Protein AF-A0A6L7X4L1-F1 (afdb_monomer_lite)

Foldseek 3Di:
DKAADQDWAAAPVGWIKTFGIWDWDCDPDQWIKIKTWMDGDPDIAIEIETHGPCVCVVLVHPVSVVVVGVVVVSVCVNVVDPDHHHYHYDDDPPPDDDDPDDDPPDPDDDDDD

Secondary structure (DSSP, 8-state):
-EEEEEEEEE-TTS-EEEEEEEEEE--SSSEEEEEEEEEETTEEEEEEEEEETTHHHHH-SHHHHHHHHHHHHHHHHHTT---TTEEEEPPPTTSS---------PPP-----

Sequence (113 aa):
MIRLLGELHRTRDGRQFAIDFAQIIPSTGAYDLVLFGLRHAETEFSMGVAFPQDSASTWGAHEALVREGLGQIRTELERGNTEDGSLVEIPSATWGGWRPSYRFSVPSKTRYA

Radius of gyration: 15.18 Å; chains: 1; bounding box: 40×41×39 Å

pLDDT: mean 77.28, std 19.9, range [34.25, 95.62]

Structure (mmCIF, N/CA/C/O backbone):
data_AF-A0A6L7X4L1-F1
#
_entry.id   AF-A0A6L7X4L1-F1
#
loop_
_atom_site.group_PDB
_atom_site.id
_atom_site.type_symbol
_atom_site.label_atom_id
_atom_site.label_alt_id
_atom_site.label_comp_id
_atom_site.label_asym_id
_atom_site.label_entity_id
_atom_site.label_seq_id
_atom_site.pdbx_PDB_ins_code
_atom_site.Cartn_x
_atom_site.Cartn_y
_atom_site.Cartn_z
_atom_site.occupancy
_atom_site.B_iso_or_equiv
_atom_site.auth_seq_id
_atom_site.auth_comp_id
_atom_site.auth_asym_id
_atom_site.auth_atom_id
_atom_site.pdbx_PDB_model_num
ATOM 1 N N . MET A 1 1 ? -1.794 -9.188 -11.131 1.00 72.81 1 MET A N 1
ATOM 2 C CA . MET A 1 1 ? -1.486 -10.373 -10.288 1.00 72.81 1 MET A CA 1
ATOM 3 C C . MET A 1 1 ? -1.776 -10.012 -8.837 1.00 72.81 1 MET A C 1
ATOM 5 O O . MET A 1 1 ? -1.355 -8.933 -8.440 1.00 72.81 1 MET A O 1
ATOM 9 N N . ILE A 1 2 ? -2.508 -10.845 -8.085 1.00 81.00 2 ILE A N 1
ATOM 10 C CA . ILE A 1 2 ? -2.828 -10.606 -6.661 1.00 81.00 2 ILE A CA 1
ATOM 11 C C . ILE A 1 2 ? -1.883 -11.440 -5.790 1.00 81.00 2 ILE A C 1
ATOM 13 O O . ILE A 1 2 ? -1.696 -12.628 -6.049 1.00 81.00 2 ILE A O 1
ATOM 17 N N . ARG A 1 3 ? -1.295 -10.817 -4.768 1.00 84.88 3 ARG A N 1
ATOM 18 C CA . ARG A 1 3 ? -0.422 -11.429 -3.765 1.00 84.88 3 ARG A CA 1
ATOM 19 C C . ARG A 1 3 ? -1.040 -11.232 -2.386 1.00 84.88 3 ARG A C 1
ATOM 21 O O . ARG A 1 3 ? -1.298 -10.101 -1.994 1.00 84.88 3 ARG A O 1
ATOM 28 N N . LEU A 1 4 ? -1.245 -12.316 -1.646 1.00 87.69 4 LEU A N 1
ATOM 29 C CA . LEU A 1 4 ? -1.632 -12.239 -0.238 1.00 87.69 4 LEU A CA 1
ATOM 30 C C . LEU A 1 4 ? -0.405 -11.844 0.590 1.00 87.69 4 LEU A C 1
ATOM 32 O O . LEU A 1 4 ? 0.664 -12.432 0.415 1.00 87.69 4 LEU A O 1
ATOM 36 N N . LEU A 1 5 ? -0.558 -10.833 1.443 1.00 88.31 5 LEU A N 1
ATOM 37 C CA . LEU A 1 5 ? 0.508 -10.334 2.314 1.00 88.31 5 LEU A CA 1
ATOM 38 C C . LEU A 1 5 ? 0.279 -10.777 3.759 1.00 88.31 5 LEU A C 1
ATOM 40 O O . LEU A 1 5 ? 1.184 -11.342 4.366 1.00 88.31 5 LEU A O 1
ATOM 44 N N . GLY A 1 6 ? -0.933 -10.568 4.285 1.00 87.12 6 GLY A N 1
ATOM 45 C CA . GLY A 1 6 ? -1.282 -10.925 5.663 1.00 87.12 6 GLY A CA 1
ATOM 46 C C . GLY A 1 6 ? -0.440 -10.193 6.712 1.00 87.12 6 GLY A C 1
ATOM 47 O O . GLY A 1 6 ? -0.147 -10.752 7.768 1.00 87.12 6 GLY A O 1
ATOM 48 N N . GLU A 1 7 ? -0.008 -8.967 6.417 1.00 89.75 7 GLU A N 1
ATOM 49 C CA . GLU A 1 7 ? 0.852 -8.205 7.315 1.00 89.75 7 GLU A CA 1
ATOM 50 C C . GLU A 1 7 ? 0.054 -7.344 8.292 1.00 89.75 7 GLU A C 1
ATOM 52 O O . GLU A 1 7 ? -1.003 -6.811 7.967 1.00 89.75 7 GLU A O 1
ATOM 57 N N . LEU A 1 8 ? 0.605 -7.150 9.489 1.00 93.44 8 LEU A N 1
ATOM 58 C CA . LEU A 1 8 ? 0.076 -6.222 10.480 1.00 93.44 8 LEU A CA 1
ATOM 59 C C . LEU A 1 8 ? 1.022 -5.035 10.629 1.00 93.44 8 LEU A C 1
ATOM 61 O O . LEU A 1 8 ? 2.209 -5.202 10.915 1.00 93.44 8 LEU A O 1
ATOM 65 N N . HIS A 1 9 ? 0.483 -3.830 10.488 1.00 93.56 9 HIS A N 1
ATOM 66 C CA . HIS A 1 9 ? 1.192 -2.592 10.760 1.00 93.56 9 HIS A CA 1
ATOM 67 C C . HIS A 1 9 ? 0.562 -1.885 11.956 1.00 93.56 9 HIS A C 1
ATOM 69 O O . HIS A 1 9 ? -0.636 -1.608 11.973 1.00 93.56 9 HIS A O 1
ATOM 75 N N . ARG A 1 10 ? 1.381 -1.587 12.965 1.00 95.19 10 ARG A N 1
ATOM 76 C CA . ARG A 1 10 ? 0.986 -0.767 14.106 1.00 95.19 10 ARG A CA 1
ATOM 77 C C . ARG A 1 10 ? 1.659 0.591 13.985 1.00 95.19 10 ARG A C 1
ATOM 79 O O . ARG A 1 10 ? 2.886 0.646 13.944 1.00 95.19 10 ARG A O 1
ATOM 86 N N . THR A 1 11 ? 0.859 1.645 13.943 1.00 93.31 11 THR A N 1
ATOM 87 C CA . THR A 1 11 ? 1.340 3.026 13.887 1.00 93.31 11 THR A CA 1
ATOM 88 C C . THR A 1 11 ? 1.840 3.485 15.254 1.00 93.31 11 THR A C 1
ATOM 90 O O . THR A 1 11 ? 1.513 2.899 16.295 1.00 93.31 11 THR A O 1
ATOM 93 N N . ARG A 1 12 ? 2.616 4.573 15.285 1.00 91.00 12 ARG A N 1
ATOM 94 C CA . ARG A 1 12 ? 3.171 5.140 16.529 1.00 91.00 12 ARG A CA 1
ATOM 95 C C . ARG A 1 12 ? 2.113 5.602 17.526 1.00 91.00 12 ARG A C 1
ATOM 97 O O . ARG A 1 12 ? 2.352 5.550 18.728 1.00 91.00 12 ARG A O 1
ATOM 104 N N . ASP A 1 13 ? 0.959 6.042 17.036 1.00 91.56 13 ASP A N 1
ATOM 105 C CA . ASP A 1 13 ? -0.190 6.436 17.860 1.00 91.56 13 ASP A CA 1
ATOM 106 C C . ASP A 1 13 ? -1.006 5.237 18.386 1.00 91.56 13 ASP A C 1
ATOM 108 O O . ASP A 1 13 ? -1.942 5.413 19.162 1.00 91.56 13 ASP A O 1
ATOM 112 N N . GLY A 1 14 ? -0.628 4.010 18.011 1.00 92.19 14 GLY A N 1
ATOM 113 C CA . GLY A 1 14 ? -1.196 2.773 18.529 1.00 92.19 14 GLY A CA 1
ATOM 114 C C . GLY A 1 14 ? -2.304 2.149 17.683 1.00 92.19 14 GLY A C 1
ATOM 115 O O . GLY A 1 14 ? -2.763 1.070 18.062 1.00 92.19 14 GLY A O 1
ATOM 116 N N . ARG A 1 15 ? -2.706 2.753 16.555 1.00 93.88 15 ARG A N 1
ATOM 117 C CA . ARG A 1 15 ? -3.663 2.138 15.616 1.00 93.88 15 ARG A CA 1
ATOM 118 C C . ARG A 1 15 ? -3.049 0.909 14.944 1.00 93.88 15 ARG A C 1
ATOM 120 O O . ARG A 1 15 ? -1.837 0.824 14.749 1.00 93.88 15 ARG A O 1
ATOM 127 N N . GLN A 1 16 ? -3.892 -0.063 14.610 1.00 95.62 16 GLN A N 1
ATOM 128 C CA . GLN A 1 16 ? -3.466 -1.333 14.027 1.00 95.62 16 GLN A CA 1
ATOM 129 C C . GLN A 1 16 ? -4.199 -1.585 12.715 1.00 95.62 16 GLN A C 1
ATOM 131 O O . GLN A 1 16 ? -5.426 -1.626 12.676 1.00 95.62 16 GLN A O 1
ATOM 136 N N . PHE A 1 17 ? -3.422 -1.794 11.661 1.00 95.19 17 PHE A N 1
ATOM 137 C CA . PHE A 1 17 ? -3.894 -2.023 10.308 1.00 95.19 17 PHE A CA 1
ATOM 138 C C . PHE A 1 17 ? -3.469 -3.412 9.847 1.00 95.19 17 PHE A C 1
ATOM 140 O O . PHE A 1 17 ? -2.307 -3.792 10.010 1.00 95.19 17 PHE A O 1
ATOM 147 N N . ALA A 1 18 ? -4.397 -4.162 9.265 1.00 95.62 18 ALA A N 1
ATOM 148 C CA . ALA A 1 18 ? -4.076 -5.348 8.485 1.00 95.62 18 ALA A CA 1
ATOM 149 C C . ALA A 1 18 ? -3.896 -4.945 7.020 1.00 95.62 18 ALA A C 1
ATOM 151 O O . ALA A 1 18 ? -4.686 -4.171 6.489 1.00 95.62 18 ALA A O 1
ATOM 152 N N . ILE A 1 19 ? -2.843 -5.450 6.387 1.00 94.94 19 ILE A N 1
ATOM 153 C CA . ILE A 1 19 ? -2.558 -5.295 4.962 1.00 94.94 19 ILE A CA 1
ATOM 154 C C . ILE A 1 19 ? -2.705 -6.690 4.361 1.00 94.94 19 ILE A C 1
ATOM 156 O O . ILE A 1 19 ? -1.805 -7.530 4.446 1.00 94.94 19 ILE A O 1
ATOM 160 N N . ASP A 1 20 ? -3.891 -6.965 3.827 1.00 92.75 20 ASP A N 1
ATOM 161 C CA . ASP A 1 20 ? -4.328 -8.323 3.510 1.00 92.75 20 ASP A CA 1
ATOM 162 C C . ASP A 1 20 ? -3.737 -8.803 2.176 1.00 92.75 20 ASP A C 1
ATOM 164 O O . ASP A 1 20 ? -3.239 -9.929 2.069 1.00 92.75 20 ASP A O 1
ATOM 168 N N . PHE A 1 21 ? -3.721 -7.935 1.162 1.00 92.38 21 PHE A N 1
ATOM 169 C CA . PHE A 1 21 ? -3.211 -8.262 -0.167 1.00 92.38 21 PHE A CA 1
ATOM 170 C C . PHE A 1 21 ? -2.594 -7.056 -0.875 1.00 92.38 21 PHE A C 1
ATOM 172 O O . PHE A 1 21 ? -2.899 -5.906 -0.566 1.00 92.38 21 PHE A O 1
ATOM 179 N N . ALA A 1 22 ? -1.762 -7.343 -1.874 1.00 92.44 22 ALA A N 1
ATOM 180 C CA . ALA A 1 22 ? -1.304 -6.394 -2.873 1.00 92.44 22 ALA A CA 1
ATOM 181 C C . ALA A 1 22 ? -1.645 -6.897 -4.278 1.00 92.44 22 ALA A C 1
ATOM 183 O O . ALA A 1 22 ? -1.447 -8.070 -4.597 1.00 92.44 22 ALA A O 1
ATOM 184 N N . GLN A 1 23 ? -2.130 -6.017 -5.142 1.00 90.19 23 GLN A N 1
ATOM 185 C CA . GLN A 1 23 ? -2.413 -6.311 -6.535 1.00 90.19 23 GLN A CA 1
ATOM 186 C C . GLN A 1 23 ? -1.622 -5.374 -7.428 1.00 90.19 23 GLN A C 1
ATOM 188 O O . GLN A 1 23 ? -1.808 -4.163 -7.395 1.00 90.19 23 GLN A O 1
ATOM 193 N N . ILE A 1 24 ? -0.791 -5.955 -8.286 1.00 86.88 24 ILE A N 1
ATOM 194 C CA . ILE A 1 24 ? -0.156 -5.190 -9.353 1.00 86.88 24 ILE A CA 1
ATOM 195 C C . ILE A 1 24 ? -1.122 -5.137 -10.527 1.00 86.88 24 ILE A C 1
ATOM 197 O O . ILE A 1 24 ? -1.530 -6.186 -11.056 1.00 86.88 24 ILE A O 1
ATOM 201 N N . ILE A 1 25 ? -1.471 -3.913 -10.904 1.00 83.88 25 ILE A N 1
ATOM 202 C CA . ILE A 1 25 ? -2.181 -3.573 -12.125 1.00 83.88 25 ILE A CA 1
ATOM 203 C C . ILE A 1 25 ? -1.126 -3.038 -13.098 1.00 83.88 25 ILE A C 1
ATOM 205 O O . ILE A 1 25 ? -0.736 -1.873 -12.990 1.00 83.88 25 ILE A O 1
ATOM 209 N N . PRO A 1 26 ? -0.636 -3.881 -14.025 1.00 68.75 26 PRO A N 1
ATOM 210 C CA . PRO A 1 26 ? 0.198 -3.393 -15.113 1.00 68.75 26 PRO A CA 1
ATOM 211 C C . PRO A 1 26 ? -0.659 -2.439 -15.947 1.00 68.75 26 PRO A C 1
ATOM 213 O O . PRO A 1 26 ? -1.696 -2.851 -16.475 1.00 68.75 26 PRO A O 1
ATOM 216 N N . SER A 1 27 ? -0.292 -1.160 -16.012 1.00 65.81 27 SER A N 1
ATOM 217 C CA . SER A 1 27 ? -1.029 -0.199 -16.837 1.00 65.81 27 SER A CA 1
ATOM 218 C C . SER A 1 27 ? -0.408 -0.110 -18.231 1.00 65.81 27 SER A C 1
ATOM 220 O O . SER A 1 27 ? 0.793 -0.285 -18.417 1.00 65.81 27 SER A O 1
ATOM 222 N N . THR A 1 28 ? -1.232 0.182 -19.236 1.00 54.66 28 THR A N 1
ATOM 223 C CA . THR A 1 28 ? -0.796 0.488 -20.608 1.00 54.66 28 THR A CA 1
ATOM 224 C C . THR A 1 28 ? -0.458 1.978 -20.753 1.00 54.66 28 THR A C 1
ATOM 226 O O . THR A 1 28 ? -0.949 2.644 -21.664 1.00 54.66 28 THR A O 1
ATOM 229 N N . GLY A 1 29 ? 0.311 2.528 -19.811 1.00 64.75 29 GLY A N 1
ATOM 230 C CA . GLY A 1 29 ? 0.607 3.957 -19.703 1.00 64.75 29 GLY A CA 1
ATOM 231 C C . GLY A 1 29 ? 1.885 4.231 -18.909 1.00 64.75 29 GLY A C 1
ATOM 232 O O . GLY A 1 29 ? 2.733 3.361 -18.775 1.00 64.75 29 GLY A O 1
ATOM 233 N N . ALA A 1 30 ? 2.024 5.446 -18.373 1.00 69.69 30 ALA A N 1
ATOM 234 C CA . ALA A 1 30 ? 3.273 5.924 -17.769 1.00 69.69 30 ALA A CA 1
ATOM 235 C C . ALA A 1 30 ? 3.598 5.355 -16.371 1.00 69.69 30 ALA A C 1
ATOM 237 O O . ALA A 1 30 ? 4.679 5.641 -15.855 1.00 69.69 30 ALA A O 1
ATOM 238 N N . TYR A 1 31 ? 2.696 4.579 -15.754 1.00 75.25 31 TYR A N 1
ATOM 239 C CA . TYR A 1 31 ? 2.871 4.072 -14.389 1.00 75.25 31 TYR A CA 1
ATOM 240 C C . TYR A 1 31 ? 2.439 2.611 -14.225 1.00 75.25 31 TYR A C 1
ATOM 242 O O . TYR A 1 31 ? 1.409 2.204 -14.754 1.00 75.25 31 TYR A O 1
ATOM 250 N N . ASP A 1 32 ? 3.161 1.851 -13.410 1.00 83.62 32 ASP A N 1
ATOM 251 C CA . ASP A 1 32 ? 2.707 0.600 -12.814 1.00 83.62 32 ASP A CA 1
ATOM 252 C C . ASP A 1 32 ? 2.017 0.881 -11.478 1.00 83.62 32 ASP A C 1
ATOM 254 O O . ASP A 1 32 ? 2.561 1.556 -10.603 1.00 83.62 32 ASP A O 1
ATOM 258 N N . LEU A 1 33 ? 0.809 0.351 -11.298 1.00 86.75 33 LEU A N 1
ATOM 259 C CA . LEU A 1 33 ? 0.023 0.563 -10.086 1.00 86.75 33 LEU A CA 1
ATOM 260 C C . LEU A 1 33 ? 0.107 -0.662 -9.181 1.00 86.75 33 LEU A C 1
ATOM 262 O O . LEU A 1 33 ? -0.146 -1.787 -9.616 1.00 86.75 33 LEU A O 1
ATOM 266 N N . VAL A 1 34 ? 0.401 -0.441 -7.902 1.00 91.38 34 VAL A N 1
ATOM 267 C CA . VAL A 1 34 ? 0.279 -1.461 -6.858 1.00 91.38 3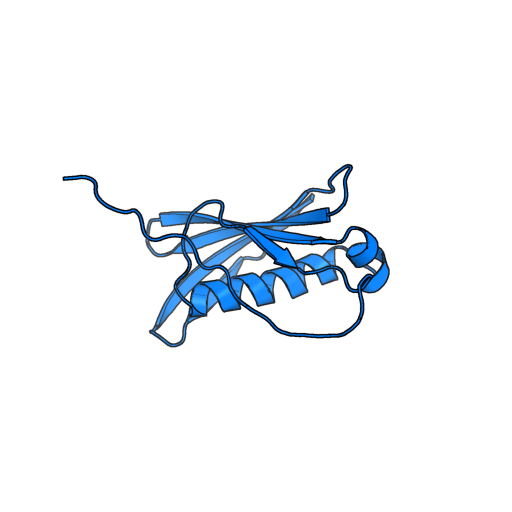4 VAL A CA 1
ATOM 268 C C . VAL A 1 34 ? -0.814 -1.038 -5.891 1.00 91.38 34 VAL A C 1
ATOM 270 O O . VAL A 1 34 ? -0.655 -0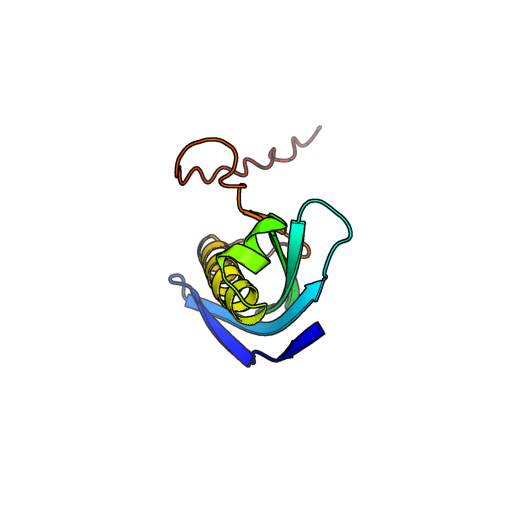.077 -5.145 1.00 91.38 34 VAL A O 1
ATOM 273 N N . LEU A 1 35 ? -1.932 -1.754 -5.918 1.00 92.75 35 LEU A N 1
ATOM 274 C CA . LEU A 1 35 ? -3.031 -1.578 -4.977 1.00 92.75 35 LEU A CA 1
ATOM 275 C C . LEU A 1 35 ? -2.816 -2.448 -3.747 1.00 92.75 35 LEU A C 1
ATOM 277 O O . LEU A 1 35 ? -2.367 -3.582 -3.871 1.00 92.75 35 LEU A O 1
ATOM 281 N N . PHE A 1 36 ? -3.198 -1.944 -2.585 1.00 94.94 36 PHE A N 1
ATOM 282 C CA . PHE A 1 36 ? -3.169 -2.642 -1.312 1.00 94.94 36 PHE A CA 1
ATOM 283 C C . PHE A 1 36 ? -4.573 -2.659 -0.721 1.00 94.94 36 PHE A C 1
ATOM 285 O O . PHE A 1 36 ? -5.230 -1.620 -0.661 1.00 94.94 36 PHE A O 1
ATOM 292 N N . GLY A 1 37 ? -5.020 -3.837 -0.294 1.00 94.00 37 GLY A N 1
ATOM 293 C CA . GLY A 1 37 ? -6.225 -3.990 0.514 1.00 94.00 37 GLY A CA 1
ATOM 294 C C . GLY A 1 37 ? -5.872 -3.886 1.989 1.00 94.00 37 GLY A C 1
ATOM 295 O O . GLY A 1 37 ? -4.982 -4.600 2.463 1.00 94.00 37 GLY A O 1
ATOM 296 N N . LEU A 1 38 ? -6.551 -2.990 2.695 1.00 95.25 38 LEU A N 1
ATOM 297 C CA . LEU A 1 38 ? -6.301 -2.672 4.089 1.00 95.25 38 LEU A CA 1
ATOM 298 C C . LEU A 1 38 ? -7.553 -2.856 4.937 1.00 95.25 38 LEU A C 1
ATOM 300 O O . LEU A 1 38 ? -8.678 -2.635 4.491 1.00 95.25 38 LEU A O 1
ATOM 304 N N . ARG A 1 39 ? -7.331 -3.181 6.207 1.00 95.00 39 ARG A N 1
ATOM 305 C CA . ARG A 1 39 ? -8.366 -3.227 7.233 1.00 95.00 39 ARG A CA 1
ATOM 306 C C . ARG A 1 39 ? -7.939 -2.522 8.497 1.00 95.00 39 ARG A C 1
ATOM 308 O O . ARG A 1 39 ? -6.808 -2.673 8.955 1.00 95.00 39 ARG A O 1
ATOM 315 N N . HIS A 1 40 ? -8.882 -1.818 9.103 1.00 92.56 40 HIS A N 1
ATOM 316 C CA . HIS A 1 40 ? -8.740 -1.222 10.421 1.00 92.56 40 HIS A CA 1
ATOM 317 C C . HIS A 1 40 ? -10.051 -1.363 11.184 1.00 92.56 40 HIS A C 1
ATOM 319 O O . HIS A 1 40 ? -11.080 -0.858 10.740 1.00 92.56 40 HIS A O 1
ATOM 325 N N . ALA A 1 41 ? -10.005 -2.015 12.348 1.00 88.00 41 ALA A N 1
ATOM 326 C CA . ALA A 1 41 ? -11.201 -2.386 13.104 1.00 88.00 41 ALA A CA 1
ATOM 327 C C . ALA A 1 41 ? -12.212 -3.149 12.218 1.00 88.00 41 ALA A C 1
ATOM 329 O O . ALA A 1 41 ? -11.899 -4.249 11.768 1.00 88.00 41 ALA A O 1
ATOM 330 N N . GLU A 1 42 ? -13.386 -2.572 11.957 1.00 87.81 42 GLU A N 1
ATOM 331 C CA . GLU A 1 42 ? -14.446 -3.159 11.121 1.00 87.81 42 GLU A CA 1
ATOM 332 C C . GLU A 1 42 ? -14.511 -2.553 9.709 1.00 87.81 42 GLU A C 1
ATOM 334 O O . GLU A 1 42 ? -15.429 -2.849 8.948 1.00 87.81 42 GLU A O 1
ATOM 339 N N . THR A 1 43 ? -13.549 -1.701 9.347 1.00 89.25 43 THR A N 1
ATOM 340 C CA . THR A 1 43 ? -13.541 -0.997 8.062 1.00 89.25 43 THR A CA 1
ATOM 341 C C . THR A 1 43 ? -12.508 -1.600 7.121 1.00 89.25 43 THR A C 1
ATOM 343 O O . THR A 1 43 ? -11.337 -1.740 7.485 1.00 89.25 43 THR A O 1
ATOM 346 N N . GLU A 1 44 ? -12.933 -1.902 5.897 1.00 94.31 44 GLU A N 1
ATOM 347 C CA . GLU A 1 44 ? -12.057 -2.264 4.781 1.00 94.31 44 GLU A CA 1
ATOM 348 C C . GLU A 1 44 ? -11.888 -1.055 3.857 1.00 94.31 44 GLU A C 1
ATOM 350 O O . GLU A 1 44 ? -12.841 -0.311 3.623 1.00 94.31 44 GLU A O 1
ATOM 355 N N . PHE A 1 45 ? -10.677 -0.843 3.356 1.00 92.69 45 PHE A N 1
ATOM 356 C CA . PHE A 1 45 ? -10.368 0.223 2.408 1.00 92.69 45 PHE A CA 1
ATOM 357 C C . PHE A 1 45 ? -9.163 -0.161 1.551 1.00 92.69 45 PHE A C 1
ATOM 359 O O . PHE A 1 45 ? -8.439 -1.115 1.837 1.00 92.69 45 PHE A O 1
ATOM 366 N N . SER A 1 46 ? -8.944 0.584 0.480 1.00 91.56 46 SER A N 1
ATOM 367 C CA . SER A 1 46 ? -7.864 0.354 -0.466 1.00 91.56 46 SER A CA 1
ATOM 368 C C . SER A 1 46 ? -6.982 1.584 -0.607 1.00 91.56 46 SER A C 1
ATOM 370 O O . SER A 1 46 ? -7.446 2.718 -0.520 1.00 91.56 46 SER A O 1
ATOM 372 N N . MET A 1 47 ? -5.693 1.362 -0.838 1.00 94.06 47 MET A N 1
ATOM 373 C CA . MET A 1 47 ? -4.751 2.426 -1.177 1.00 94.06 47 MET A CA 1
ATOM 374 C C . MET A 1 47 ? -3.840 1.964 -2.306 1.00 94.06 47 MET A C 1
ATOM 376 O O . MET A 1 47 ? -3.478 0.791 -2.385 1.00 94.06 47 MET A O 1
ATOM 380 N N . GLY A 1 48 ? -3.465 2.880 -3.187 1.00 92.19 48 GLY A N 1
ATOM 381 C CA . GLY A 1 48 ? -2.607 2.614 -4.331 1.00 92.19 48 GLY A CA 1
ATOM 382 C C . GLY A 1 48 ? -1.261 3.311 -4.227 1.00 92.19 48 GLY A C 1
ATOM 383 O O . GLY A 1 48 ? -1.149 4.404 -3.675 1.00 92.19 48 GLY A O 1
ATOM 384 N N . VAL A 1 49 ? -0.247 2.707 -4.836 1.00 91.69 49 VAL A N 1
ATOM 385 C CA . VAL A 1 49 ? 1.038 3.349 -5.115 1.00 91.69 49 VAL A CA 1
ATOM 386 C C . VAL A 1 49 ? 1.297 3.279 -6.616 1.00 91.69 49 VAL A C 1
ATOM 388 O O . VAL A 1 49 ? 1.312 2.190 -7.192 1.00 91.69 49 VAL A O 1
ATOM 391 N N . ALA A 1 50 ? 1.463 4.438 -7.250 1.00 89.69 50 ALA A N 1
ATOM 392 C CA . ALA A 1 50 ? 1.796 4.570 -8.662 1.00 89.69 50 ALA A CA 1
ATOM 393 C C . ALA A 1 50 ? 3.307 4.718 -8.826 1.00 89.69 50 ALA A C 1
ATOM 395 O O . ALA A 1 50 ? 3.906 5.690 -8.364 1.00 89.69 50 ALA A O 1
ATOM 396 N N . PHE A 1 51 ? 3.917 3.754 -9.502 1.00 86.56 51 PHE A N 1
ATOM 397 C CA . PHE A 1 51 ? 5.332 3.745 -9.834 1.00 86.56 51 PHE A CA 1
ATOM 398 C C . PHE A 1 51 ? 5.527 4.110 -11.299 1.00 86.56 51 PHE A C 1
ATOM 400 O O . PHE A 1 51 ? 4.791 3.588 -12.121 1.00 86.56 51 PHE A O 1
ATOM 407 N N . PRO A 1 52 ? 6.493 4.960 -11.665 1.00 83.50 52 PRO A N 1
ATOM 408 C CA . PRO A 1 52 ? 6.817 5.233 -13.066 1.00 83.50 52 PRO A CA 1
ATOM 409 C C . PRO A 1 52 ? 7.083 3.939 -13.846 1.00 83.50 52 PRO A C 1
ATOM 411 O O . PRO A 1 52 ? 7.648 3.008 -13.298 1.00 83.50 52 PRO A O 1
ATOM 414 N N . GLN A 1 53 ? 6.743 3.857 -15.127 1.00 73.50 53 GLN A N 1
ATOM 415 C CA . GLN A 1 53 ? 6.863 2.612 -15.907 1.00 73.50 53 GLN A CA 1
ATOM 416 C C . GLN A 1 53 ? 8.292 2.014 -15.913 1.00 73.50 53 GLN A C 1
ATOM 418 O O . GLN A 1 53 ? 8.475 0.799 -15.854 1.00 73.50 53 GLN A O 1
ATOM 423 N N . ASP A 1 54 ? 9.327 2.860 -15.889 1.00 68.88 54 ASP A N 1
ATOM 424 C CA . ASP A 1 54 ? 10.737 2.430 -15.850 1.00 68.88 54 ASP A CA 1
ATOM 425 C C . ASP A 1 54 ? 11.161 1.833 -14.492 1.00 68.88 54 ASP A C 1
ATOM 427 O O . ASP A 1 54 ? 12.262 1.285 -14.320 1.00 68.88 54 ASP A O 1
ATOM 431 N N . SER A 1 55 ? 10.297 1.934 -13.486 1.00 66.56 55 SER A N 1
ATOM 432 C CA . SER A 1 55 ? 10.532 1.417 -12.148 1.00 66.56 55 SER A CA 1
ATOM 433 C C . SER A 1 55 ? 10.603 -0.102 -12.096 1.00 66.56 55 SER A C 1
ATOM 435 O O . SER A 1 55 ? 11.437 -0.634 -11.363 1.00 66.56 55 SER A O 1
ATOM 437 N N . ALA A 1 56 ? 9.781 -0.813 -12.874 1.00 63.41 56 ALA A N 1
ATOM 438 C CA . ALA A 1 56 ? 9.828 -2.273 -12.917 1.00 63.41 56 ALA A CA 1
ATOM 439 C C . ALA A 1 56 ? 11.195 -2.778 -13.410 1.00 63.41 56 ALA A C 1
ATOM 441 O O . ALA A 1 56 ? 11.732 -3.737 -12.858 1.00 63.41 56 ALA A O 1
ATOM 442 N N . SER A 1 57 ? 11.802 -2.091 -14.385 1.00 61.88 57 SER A N 1
ATOM 443 C CA . SER A 1 57 ? 13.171 -2.368 -14.841 1.00 61.88 57 SER A CA 1
ATOM 444 C C . SER A 1 57 ? 14.237 -1.947 -13.830 1.00 61.88 57 SER A C 1
ATOM 446 O O . SER A 1 57 ? 15.206 -2.676 -13.636 1.00 61.88 57 SER A O 1
ATOM 448 N N . THR A 1 58 ? 14.052 -0.809 -13.154 1.00 63.62 58 THR A N 1
ATOM 449 C CA . THR A 1 58 ? 15.017 -0.274 -12.175 1.00 63.62 58 THR A CA 1
ATOM 450 C C . THR A 1 58 ? 15.102 -1.145 -10.924 1.00 63.62 58 THR A C 1
ATOM 452 O O . THR A 1 58 ? 16.188 -1.417 -10.418 1.00 63.62 58 THR A O 1
ATOM 455 N N . TRP A 1 59 ? 13.957 -1.609 -10.427 1.00 66.62 59 TRP A N 1
ATOM 456 C CA . TRP A 1 59 ? 13.888 -2.502 -9.273 1.00 66.62 59 TRP A CA 1
ATOM 457 C C . TRP A 1 59 ? 13.919 -3.985 -9.654 1.00 66.62 59 TRP A C 1
ATOM 459 O O . TRP A 1 59 ? 13.995 -4.845 -8.777 1.00 66.62 59 TRP A O 1
ATOM 469 N N . GLY A 1 60 ? 13.889 -4.289 -10.953 1.00 59.44 60 GLY A N 1
ATOM 470 C CA . GLY A 1 60 ? 14.144 -5.607 -11.529 1.00 59.44 60 GLY A CA 1
ATOM 471 C C . GLY A 1 60 ? 13.074 -6.674 -11.278 1.00 59.44 60 GLY A C 1
ATOM 472 O O . GLY A 1 60 ? 13.173 -7.755 -11.853 1.00 59.44 60 GLY A O 1
ATOM 473 N N . ALA A 1 61 ? 12.056 -6.420 -10.444 1.00 73.06 61 ALA A N 1
ATOM 474 C CA . ALA A 1 61 ? 10.992 -7.381 -10.161 1.00 73.06 61 ALA A CA 1
ATOM 475 C C . ALA A 1 61 ? 9.709 -6.738 -9.610 1.00 73.06 61 ALA A C 1
ATOM 477 O O . ALA A 1 61 ? 9.742 -5.833 -8.777 1.00 73.06 61 ALA A O 1
ATOM 478 N N . HIS A 1 62 ? 8.567 -7.328 -9.969 1.00 78.50 62 HIS A N 1
ATOM 479 C CA . HIS A 1 62 ? 7.248 -7.068 -9.379 1.00 78.50 62 HIS A CA 1
ATOM 480 C C . HIS A 1 62 ? 7.238 -7.150 -7.841 1.00 78.50 62 HIS A C 1
ATOM 482 O O . HIS A 1 62 ? 6.542 -6.395 -7.169 1.00 78.50 62 HIS A O 1
ATOM 488 N N . GLU A 1 63 ? 8.037 -8.049 -7.265 1.00 82.00 63 GLU A N 1
ATOM 489 C CA . GLU A 1 63 ? 8.176 -8.181 -5.813 1.00 82.00 63 GLU A CA 1
ATOM 490 C C . GLU A 1 63 ? 8.804 -6.944 -5.162 1.00 82.00 63 GLU A C 1
ATOM 492 O O . GLU A 1 63 ? 8.399 -6.548 -4.068 1.00 82.00 63 GLU A O 1
ATOM 497 N N . ALA A 1 64 ? 9.753 -6.303 -5.843 1.00 83.81 64 ALA A N 1
ATOM 498 C CA . ALA A 1 64 ? 10.364 -5.087 -5.341 1.00 83.81 64 ALA A CA 1
ATOM 499 C C . ALA A 1 64 ? 9.362 -3.922 -5.343 1.00 83.81 64 ALA A C 1
ATOM 501 O O . ALA A 1 64 ? 9.292 -3.208 -4.349 1.00 83.81 64 ALA A O 1
ATOM 502 N N . LEU A 1 65 ? 8.512 -3.800 -6.372 1.00 86.00 65 LEU A N 1
ATOM 503 C CA . LEU A 1 65 ? 7.420 -2.813 -6.399 1.00 86.00 65 LEU A CA 1
ATOM 504 C C . LEU A 1 65 ? 6.454 -2.986 -5.221 1.00 86.00 65 LEU A C 1
ATOM 506 O O . LEU A 1 65 ? 6.090 -2.012 -4.568 1.00 86.00 65 LEU A O 1
ATOM 510 N N . VAL A 1 66 ? 6.070 -4.228 -4.911 1.00 89.19 66 VAL A N 1
ATOM 511 C CA . VAL A 1 66 ? 5.201 -4.515 -3.759 1.00 89.19 66 VAL A CA 1
ATOM 512 C C . VAL A 1 66 ? 5.884 -4.129 -2.450 1.00 89.19 66 VAL A C 1
ATOM 514 O O . VAL A 1 66 ? 5.252 -3.510 -1.599 1.00 89.19 66 VAL A O 1
ATOM 517 N N . ARG A 1 67 ? 7.173 -4.448 -2.286 1.00 89.06 67 ARG A N 1
ATOM 518 C CA . ARG A 1 67 ? 7.932 -4.107 -1.075 1.00 89.06 67 ARG A CA 1
ATOM 519 C C . ARG A 1 67 ? 8.087 -2.596 -0.889 1.00 89.06 67 ARG A C 1
ATOM 521 O O . ARG A 1 67 ? 7.871 -2.102 0.215 1.00 89.06 67 ARG A O 1
ATOM 528 N N . GLU A 1 68 ? 8.440 -1.865 -1.944 1.00 89.25 68 GLU A N 1
ATOM 529 C CA . GLU A 1 68 ? 8.538 -0.402 -1.884 1.00 89.25 68 GLU A CA 1
ATOM 530 C C . GLU A 1 68 ? 7.162 0.225 -1.633 1.00 89.25 68 GLU A C 1
ATOM 532 O O . GLU A 1 68 ? 7.023 1.102 -0.780 1.00 89.25 68 GLU A O 1
ATOM 537 N N . GLY A 1 69 ? 6.121 -0.277 -2.304 1.00 90.44 69 GLY A N 1
ATOM 538 C CA . GLY A 1 69 ? 4.753 0.219 -2.156 1.00 90.44 69 GLY A CA 1
ATOM 539 C C . GLY A 1 69 ? 4.239 0.031 -0.737 1.00 90.44 69 GLY A C 1
ATOM 540 O O . GLY A 1 69 ? 3.691 0.953 -0.144 1.00 90.44 69 GLY A O 1
ATOM 541 N N . LEU A 1 70 ? 4.531 -1.118 -0.138 1.00 92.31 70 LEU A N 1
ATOM 542 C CA . LEU A 1 70 ? 4.218 -1.410 1.253 1.00 92.31 70 LEU A CA 1
ATOM 543 C C . LEU A 1 70 ? 4.876 -0.409 2.218 1.00 92.31 70 LEU A C 1
ATOM 545 O O . LEU A 1 70 ? 4.250 0.019 3.187 1.00 92.31 70 LEU A O 1
ATOM 549 N N . GLY A 1 71 ? 6.119 0.004 1.951 1.00 91.75 71 GLY A N 1
ATOM 550 C CA . GLY A 1 71 ? 6.794 1.049 2.725 1.00 91.75 71 GLY A CA 1
ATOM 551 C C . GLY A 1 71 ? 6.079 2.404 2.648 1.00 91.75 71 GLY A C 1
ATOM 552 O O . GLY A 1 71 ? 5.939 3.094 3.664 1.00 91.75 71 GLY A O 1
ATOM 553 N N . GLN A 1 72 ? 5.574 2.759 1.465 1.00 92.62 72 GLN A N 1
ATOM 554 C CA . GLN A 1 72 ? 4.808 3.991 1.246 1.00 92.62 72 GLN A CA 1
ATOM 555 C C . GLN A 1 72 ? 3.452 3.943 1.949 1.00 92.62 72 GLN A C 1
ATOM 557 O O . GLN A 1 72 ? 3.114 4.868 2.683 1.00 92.62 72 GLN A O 1
ATOM 562 N N . ILE A 1 73 ? 2.725 2.830 1.826 1.00 93.38 73 ILE A N 1
ATOM 563 C CA . ILE A 1 73 ? 1.450 2.623 2.521 1.00 93.38 73 ILE A CA 1
ATOM 564 C C . ILE A 1 73 ? 1.617 2.755 4.034 1.00 93.38 73 ILE A C 1
ATOM 566 O O . ILE A 1 73 ? 0.890 3.514 4.666 1.00 93.38 73 ILE A O 1
ATOM 570 N N . ARG A 1 74 ? 2.618 2.094 4.629 1.00 93.25 74 ARG A N 1
ATOM 571 C CA . ARG A 1 74 ? 2.903 2.232 6.068 1.00 93.25 74 ARG A CA 1
ATOM 572 C C . ARG A 1 74 ? 3.169 3.687 6.460 1.00 93.25 74 ARG A C 1
ATOM 574 O O . ARG A 1 74 ? 2.677 4.148 7.482 1.00 93.25 74 ARG A O 1
ATOM 581 N N . THR A 1 75 ? 3.902 4.428 5.631 1.00 92.94 75 THR A N 1
ATOM 582 C CA . THR A 1 75 ? 4.178 5.852 5.874 1.00 92.94 75 THR A CA 1
ATOM 583 C C . THR A 1 75 ? 2.900 6.695 5.852 1.00 92.94 75 THR A C 1
ATOM 585 O O . THR A 1 75 ? 2.737 7.582 6.689 1.00 92.94 75 THR A O 1
ATOM 588 N N . GLU A 1 76 ? 1.979 6.421 4.932 1.00 92.56 76 GLU A N 1
ATOM 589 C CA . GLU A 1 76 ? 0.691 7.115 4.866 1.00 92.56 76 GLU A CA 1
ATOM 590 C C . GLU A 1 76 ? -0.228 6.766 6.046 1.00 92.56 76 GLU A C 1
ATOM 592 O O . GLU A 1 76 ? -0.849 7.658 6.630 1.00 92.56 76 GLU A O 1
ATOM 597 N N . LEU A 1 77 ? -0.233 5.506 6.487 1.00 92.69 77 LEU A N 1
ATOM 598 C CA . LEU A 1 77 ? -0.953 5.086 7.693 1.00 92.69 77 LEU A CA 1
ATOM 599 C C . LEU A 1 77 ? -0.425 5.793 8.952 1.00 92.69 77 LEU A C 1
ATOM 601 O O . LEU A 1 77 ? -1.217 6.299 9.756 1.00 92.69 77 LEU A O 1
ATOM 605 N N . GLU A 1 78 ? 0.901 5.906 9.093 1.00 92.50 78 GLU A N 1
ATOM 606 C CA . G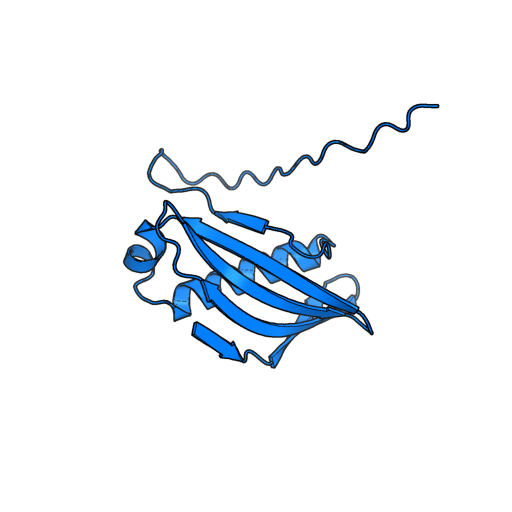LU A 1 78 ? 1.555 6.667 10.172 1.00 92.50 78 GLU A CA 1
ATOM 607 C C . GLU A 1 78 ? 1.154 8.148 10.169 1.00 92.50 78 GLU A C 1
ATOM 609 O O . GLU A 1 78 ? 1.077 8.780 11.221 1.00 92.50 78 GLU A O 1
ATOM 614 N N . ARG A 1 79 ? 0.847 8.710 8.997 1.00 90.06 79 ARG A N 1
ATOM 615 C CA . ARG A 1 79 ? 0.332 10.084 8.857 1.00 90.06 79 ARG A CA 1
ATOM 616 C C . ARG A 1 79 ? -1.166 10.203 9.102 1.00 90.06 79 ARG A C 1
ATOM 618 O O . ARG A 1 79 ? -1.682 11.314 9.177 1.00 90.06 79 ARG A O 1
ATOM 625 N N . GLY A 1 80 ? -1.856 9.076 9.232 1.00 90.81 80 GLY A N 1
ATOM 626 C CA . GLY A 1 80 ? -3.289 9.019 9.477 1.00 90.81 80 GLY A CA 1
ATOM 627 C C . GLY A 1 80 ? -4.155 8.974 8.226 1.00 90.81 80 GLY A C 1
ATOM 628 O O . GLY A 1 80 ? -5.376 9.050 8.353 1.00 90.81 80 GLY A O 1
ATOM 629 N N . ASN A 1 81 ? -3.565 8.806 7.043 1.00 89.44 81 ASN A N 1
ATOM 630 C CA . ASN A 1 81 ? -4.328 8.628 5.818 1.00 89.44 81 ASN A CA 1
ATOM 631 C C . ASN A 1 81 ? -4.993 7.242 5.819 1.00 89.44 81 ASN A C 1
ATOM 633 O O . ASN A 1 81 ? -4.327 6.218 5.937 1.00 89.44 81 ASN A O 1
ATOM 637 N N . THR A 1 82 ? -6.319 7.236 5.739 1.00 90.19 82 THR A N 1
ATOM 638 C CA . THR A 1 82 ? -7.173 6.036 5.698 1.00 90.19 82 THR A CA 1
ATOM 639 C C . THR A 1 82 ? -8.306 6.221 4.685 1.00 90.19 82 THR A C 1
ATOM 641 O O . THR A 1 82 ? -9.357 5.595 4.789 1.00 90.19 82 THR A O 1
ATOM 644 N N . GLU A 1 83 ? -8.117 7.138 3.731 1.00 89.62 83 GLU A N 1
ATOM 645 C CA . GLU A 1 83 ? -9.096 7.411 2.685 1.00 89.62 83 GLU A CA 1
ATOM 646 C C . GLU A 1 83 ? -9.096 6.267 1.665 1.00 89.62 83 GLU A C 1
ATOM 648 O O . GLU A 1 83 ? -8.055 5.918 1.103 1.00 89.62 83 GLU A O 1
ATOM 653 N N . ASP A 1 84 ? -10.269 5.679 1.436 1.00 90.25 84 ASP A N 1
ATOM 654 C CA . ASP A 1 84 ? -10.429 4.617 0.448 1.00 90.25 84 ASP A CA 1
ATOM 655 C C . ASP A 1 84 ? -10.169 5.144 -0.969 1.00 90.25 84 ASP A C 1
ATOM 657 O O . ASP A 1 84 ? -10.666 6.199 -1.366 1.00 90.25 84 ASP A O 1
ATOM 661 N N . GLY A 1 85 ? -9.361 4.407 -1.728 1.00 87.69 85 GLY A N 1
ATOM 662 C CA . GLY A 1 85 ? -8.916 4.790 -3.062 1.00 87.69 85 GLY A CA 1
ATOM 663 C C . GLY A 1 85 ? -7.794 5.830 -3.076 1.00 87.69 85 GLY A C 1
ATOM 664 O O . GLY A 1 85 ? -7.454 6.328 -4.151 1.00 87.69 85 GLY A O 1
ATOM 665 N N . SER A 1 86 ? -7.197 6.164 -1.924 1.00 89.00 86 SER A N 1
ATOM 666 C CA . SER A 1 86 ? -6.066 7.096 -1.867 1.00 89.00 86 SER A CA 1
ATOM 667 C C . SER A 1 86 ? -4.886 6.586 -2.702 1.00 89.00 86 SER A C 1
ATOM 669 O O . SER A 1 86 ? -4.530 5.408 -2.637 1.00 89.00 86 SER A O 1
ATOM 671 N N . LEU A 1 87 ? -4.272 7.474 -3.488 1.00 89.12 87 LEU A N 1
ATOM 672 C CA . LEU A 1 87 ? -3.195 7.144 -4.419 1.00 89.12 87 LEU A CA 1
ATOM 673 C C . LEU A 1 87 ? -1.927 7.935 -4.093 1.00 89.12 87 LEU A C 1
ATOM 675 O O . LEU A 1 87 ? -1.935 9.165 -4.081 1.00 89.12 87 LEU A O 1
ATOM 679 N N . VAL A 1 88 ? -0.822 7.220 -3.888 1.00 88.44 88 VAL A N 1
ATOM 680 C CA . VAL A 1 88 ? 0.514 7.792 -3.696 1.00 88.44 88 VAL A CA 1
ATOM 681 C C . VAL A 1 88 ? 1.289 7.693 -5.000 1.00 88.44 88 VAL A C 1
ATOM 683 O O . VAL A 1 88 ? 1.598 6.597 -5.460 1.00 88.44 88 VAL A O 1
ATOM 686 N N . GLU A 1 89 ? 1.636 8.828 -5.592 1.00 87.19 89 GLU A N 1
ATOM 687 C CA . GLU A 1 89 ? 2.467 8.858 -6.795 1.00 87.19 89 GLU A CA 1
ATOM 688 C C . GLU A 1 89 ? 3.952 8.960 -6.440 1.00 87.19 89 GLU A C 1
ATOM 690 O O . GLU A 1 89 ? 4.368 9.839 -5.679 1.00 87.19 89 GLU A O 1
ATOM 695 N N . ILE A 1 90 ? 4.761 8.065 -7.008 1.00 82.62 90 ILE A N 1
ATOM 696 C CA . ILE A 1 90 ? 6.216 8.116 -6.903 1.00 82.62 90 ILE A CA 1
ATOM 697 C C . ILE A 1 90 ? 6.758 8.923 -8.086 1.00 82.62 90 ILE A C 1
ATOM 699 O O . ILE A 1 90 ? 6.548 8.533 -9.234 1.00 82.62 90 ILE A O 1
ATOM 703 N N . PRO A 1 91 ? 7.462 10.042 -7.844 1.00 70.88 91 PRO A N 1
ATOM 704 C CA . PRO A 1 91 ? 7.959 10.881 -8.926 1.00 70.88 91 PRO A CA 1
ATOM 705 C C . PRO A 1 91 ? 9.001 10.142 -9.776 1.00 70.88 91 PRO A C 1
ATOM 707 O O . PRO A 1 91 ? 9.874 9.441 -9.257 1.00 70.88 91 PRO A O 1
ATOM 710 N N . SER A 1 92 ? 8.937 10.330 -11.096 1.00 61.69 92 SER A N 1
ATOM 711 C CA . SER A 1 92 ? 9.897 9.760 -12.042 1.00 61.69 92 SER A CA 1
ATOM 712 C C . SER A 1 92 ? 11.265 10.434 -11.931 1.00 61.69 92 SER A C 1
ATOM 714 O O . SER A 1 92 ? 11.379 11.655 -12.041 1.00 61.69 92 SER A O 1
ATOM 716 N N . ALA A 1 93 ? 12.329 9.639 -11.790 1.00 58.25 93 ALA A N 1
ATOM 717 C CA . ALA A 1 93 ? 13.710 10.129 -11.717 1.00 58.25 93 ALA A CA 1
ATOM 718 C C . ALA A 1 93 ? 14.229 10.767 -13.028 1.00 58.25 93 ALA A C 1
ATOM 720 O O . ALA A 1 93 ? 15.332 11.313 -13.050 1.00 58.25 93 ALA A O 1
ATOM 721 N N . THR A 1 94 ? 13.454 10.725 -14.117 1.00 50.50 94 THR A N 1
ATOM 722 C CA . THR A 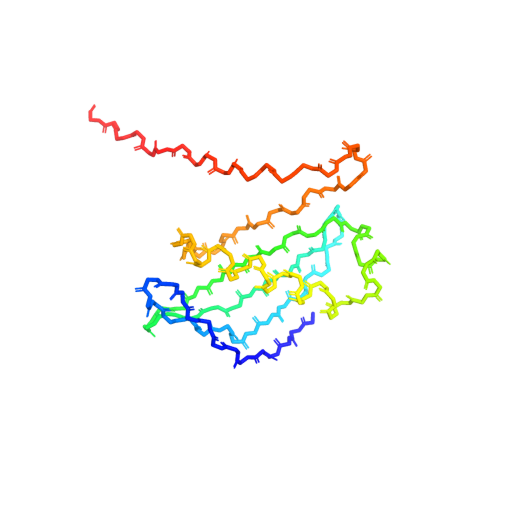1 94 ? 13.815 11.260 -15.440 1.00 50.50 94 THR A CA 1
ATOM 723 C C . THR A 1 94 ? 13.972 12.780 -15.478 1.00 50.50 94 THR A C 1
ATOM 725 O O . THR A 1 94 ? 14.663 13.276 -16.363 1.00 50.50 94 THR A O 1
ATOM 728 N N . TRP A 1 95 ? 13.454 13.527 -14.499 1.00 41.53 95 TRP A N 1
ATOM 729 C CA . TRP A 1 95 ? 13.736 14.957 -14.329 1.00 41.53 95 TRP A CA 1
ATOM 730 C C . TRP A 1 95 ? 14.500 15.224 -13.026 1.00 41.53 95 TRP A C 1
ATOM 732 O O . TRP A 1 95 ? 13.955 15.701 -12.039 1.00 41.53 95 TRP A O 1
ATOM 742 N N . GLY A 1 96 ? 15.800 14.923 -13.053 1.00 36.38 96 GLY A N 1
ATOM 743 C CA . GLY A 1 96 ? 16.821 15.683 -12.329 1.00 36.38 96 GLY A CA 1
ATOM 744 C C . GLY A 1 96 ? 16.658 15.814 -10.812 1.00 36.38 96 GLY A C 1
ATOM 745 O O . GLY A 1 96 ? 16.271 16.863 -10.307 1.00 36.38 96 GLY A O 1
ATOM 746 N N . GLY A 1 97 ? 17.145 14.808 -10.087 1.00 36.47 97 GLY A N 1
ATOM 747 C CA . GLY A 1 97 ? 17.600 14.971 -8.708 1.00 36.47 97 GLY A CA 1
ATOM 748 C C . GLY A 1 97 ? 16.603 14.500 -7.656 1.00 36.47 97 GLY A C 1
ATOM 749 O O . GLY A 1 97 ? 15.484 14.987 -7.547 1.00 36.47 97 GLY A O 1
ATOM 750 N N . TRP A 1 98 ? 17.067 13.573 -6.822 1.00 44.91 98 TRP A N 1
ATOM 751 C CA . TRP A 1 9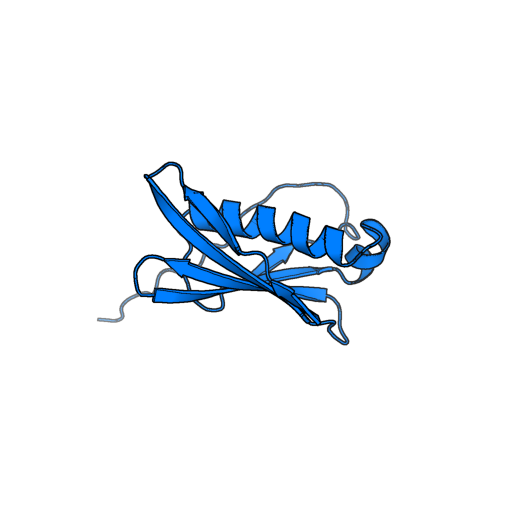8 ? 16.420 13.198 -5.572 1.00 44.91 98 TRP A CA 1
ATOM 752 C C . TRP A 1 98 ? 15.998 14.445 -4.777 1.00 44.91 98 TRP A C 1
ATOM 754 O O . TRP A 1 98 ? 16.840 15.168 -4.240 1.00 44.91 98 TRP A O 1
ATOM 764 N N . ARG A 1 99 ? 14.687 14.674 -4.663 1.00 39.75 99 ARG A N 1
ATOM 765 C CA . ARG A 1 99 ? 14.100 15.550 -3.647 1.00 39.75 99 ARG A CA 1
ATOM 766 C C . ARG A 1 99 ? 12.926 14.835 -2.978 1.00 39.75 99 ARG A C 1
ATOM 768 O O . ARG A 1 99 ? 11.928 14.567 -3.641 1.00 39.75 99 ARG A O 1
ATOM 775 N N . PRO A 1 100 ? 12.996 14.558 -1.666 1.00 41.69 100 PRO A N 1
ATOM 776 C CA . PRO A 1 100 ? 11.821 14.178 -0.902 1.00 41.69 100 PRO A CA 1
ATOM 777 C C . PRO A 1 100 ? 10.988 15.444 -0.667 1.00 41.69 100 PRO A C 1
ATOM 779 O O . PRO A 1 100 ? 11.211 16.175 0.29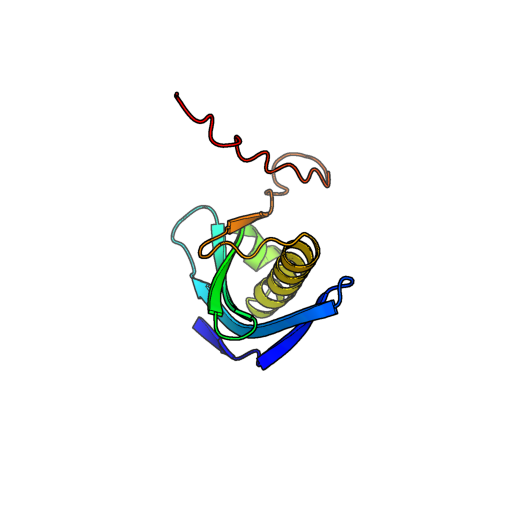4 1.00 41.69 100 PRO A O 1
ATOM 782 N N . SER A 1 101 ? 10.051 15.746 -1.562 1.00 38.19 101 SER A N 1
ATOM 783 C CA . SER A 1 101 ? 9.054 16.799 -1.342 1.00 38.19 101 SER A CA 1
ATOM 784 C C . SER A 1 101 ? 7.664 16.184 -1.294 1.00 38.19 101 SER A C 1
ATOM 786 O O . SER A 1 101 ? 6.919 16.193 -2.268 1.00 38.19 101 SER A O 1
ATOM 788 N N . TYR A 1 102 ? 7.327 15.651 -0.122 1.00 45.28 102 TYR A N 1
ATOM 789 C CA . TYR A 1 102 ? 5.949 15.385 0.259 1.00 45.28 102 TYR A CA 1
ATOM 790 C C . TYR A 1 102 ? 5.174 16.705 0.322 1.00 45.28 102 TYR A C 1
ATOM 792 O O . TYR A 1 102 ? 5.470 17.552 1.168 1.00 45.28 102 TYR A O 1
ATOM 800 N N . ARG A 1 103 ? 4.177 16.877 -0.553 1.00 35.50 103 ARG A N 1
ATOM 801 C CA . ARG A 1 103 ? 3.114 17.876 -0.375 1.00 35.50 103 ARG A CA 1
ATOM 802 C C . ARG A 1 103 ? 1.876 17.516 -1.207 1.00 35.50 103 ARG A C 1
ATOM 804 O O . ARG A 1 103 ? 1.665 18.074 -2.275 1.00 35.50 103 ARG A O 1
ATOM 811 N N . PHE A 1 104 ? 1.024 16.630 -0.692 1.00 37.69 104 PHE A N 1
ATOM 812 C CA . PHE A 1 104 ? -0.390 16.664 -1.068 1.00 37.69 104 PHE A CA 1
ATOM 813 C C . PHE A 1 104 ? -1.086 17.675 -0.156 1.00 37.69 104 PHE A C 1
ATOM 815 O O . PHE A 1 104 ? -1.483 17.374 0.965 1.00 37.69 104 PHE A O 1
ATOM 822 N N . SER A 1 105 ? -1.172 18.919 -0.623 1.00 34.25 105 SER A N 1
ATOM 823 C CA . SER A 1 105 ? -2.129 19.881 -0.084 1.00 34.25 105 SER A CA 1
ATOM 824 C C . SER A 1 105 ? -3.479 19.569 -0.726 1.00 34.25 105 SER A C 1
ATOM 826 O O . SER A 1 105 ? -3.756 20.032 -1.830 1.00 34.25 105 SER A O 1
ATOM 828 N N . VAL A 1 106 ? -4.311 18.766 -0.069 1.00 39.78 106 VAL A N 1
ATOM 829 C CA . VAL A 1 106 ? -5.729 18.666 -0.438 1.00 39.78 106 VAL A CA 1
ATOM 830 C C . VAL A 1 106 ? -6.373 20.014 -0.085 1.00 39.78 106 VAL A C 1
ATOM 832 O O . VAL A 1 106 ? -6.169 20.484 1.039 1.00 39.78 106 VAL A O 1
ATOM 835 N N . PRO A 1 107 ? -7.108 20.692 -0.986 1.00 36.03 107 PRO A N 1
ATOM 836 C CA . PRO A 1 107 ? -7.824 21.894 -0.596 1.00 36.03 107 PRO A CA 1
ATOM 837 C C . PRO A 1 107 ? -8.910 21.498 0.407 1.00 36.03 107 PRO A C 1
ATOM 839 O O . PRO A 1 107 ? -9.786 20.680 0.121 1.00 36.03 107 PRO A O 1
ATOM 842 N N . SER A 1 108 ? -8.832 22.070 1.606 1.00 38.62 108 SER A N 1
ATOM 843 C CA . SER A 1 108 ? -9.890 22.002 2.604 1.00 38.62 108 SER A CA 1
ATOM 844 C C . SER A 1 108 ? -11.191 22.484 1.964 1.00 38.62 108 SER A C 1
ATOM 846 O O . SER A 1 108 ? -11.265 23.601 1.458 1.00 38.62 108 SER A O 1
ATOM 848 N N . LYS A 1 109 ? -12.219 21.625 1.963 1.00 41.47 109 LYS A N 1
ATOM 849 C CA . LYS A 1 109 ? -13.581 21.968 1.538 1.00 41.47 109 LYS A CA 1
ATOM 850 C C . LYS A 1 109 ? -14.013 23.274 2.212 1.00 41.47 109 LYS A C 1
ATOM 852 O O . LYS A 1 109 ? -14.341 23.283 3.399 1.00 41.47 109 LYS A O 1
ATOM 857 N N . THR A 1 110 ? -14.053 24.361 1.450 1.00 36.78 110 THR A N 1
ATOM 858 C CA . THR A 1 110 ? -14.732 25.591 1.846 1.00 36.78 110 THR A CA 1
ATOM 859 C C . THR A 1 110 ? -16.221 25.273 1.930 1.00 36.78 110 THR A C 1
ATOM 861 O O . THR A 1 110 ? -16.865 24.994 0.919 1.00 36.78 110 THR A O 1
ATOM 864 N N . ARG A 1 111 ? -16.770 25.259 3.149 1.00 43.94 111 ARG A N 1
ATOM 865 C CA . ARG A 1 111 ? -18.218 25.323 3.361 1.00 43.94 111 ARG A CA 1
ATOM 866 C C . ARG A 1 111 ? -18.696 26.651 2.779 1.00 43.94 111 ARG A C 1
ATOM 868 O O . ARG A 1 111 ? -18.321 27.699 3.296 1.00 43.94 111 ARG A O 1
ATOM 875 N N . TYR A 1 112 ? -19.505 26.601 1.728 1.00 39.28 112 TYR A N 1
ATOM 876 C CA . TYR A 1 112 ? -20.390 27.714 1.412 1.00 39.28 112 TYR A CA 1
ATOM 877 C C . TYR A 1 112 ? -21.535 27.677 2.428 1.00 39.28 112 TYR A C 1
ATOM 879 O O . TYR A 1 112 ? -22.253 26.679 2.518 1.00 39.28 112 TYR A O 1
ATOM 887 N N . ALA A 1 113 ? -21.612 28.731 3.236 1.00 37.62 113 ALA A N 1
ATOM 888 C CA . ALA A 1 113 ? -22.819 29.172 3.920 1.00 37.62 113 ALA A CA 1
ATOM 889 C C . ALA A 1 113 ? -23.396 30.344 3.120 1.00 37.62 113 ALA A C 1
ATOM 891 O O . ALA A 1 113 ? -22.574 31.092 2.536 1.00 37.62 113 ALA A O 1
#